Protein AF-A0A497N0E2-F1 (afdb_monomer)

pLDDT: mean 82.99, std 12.67, range [39.78, 92.75]

Mean predicted aligned error: 6.4 Å

Foldseek 3Di:
DPPDQPKDKQAADLVPPVSLVVVQVVVVVLVVVQKWKWAQDPVRDTDTDPHDDSVRRMIIITHPPPDD

Radius of gyration: 12.62 Å; Cα contacts (8 Å, |Δi|>4): 89; chains: 1; bounding box: 30×30×33 Å

Nearest PDB structures (foldseek):
  7u39-assembly3_C  TM=4.403E-01  e=1.776E+00  Streptomyces venezuelae
  5dcp-assembly1_A  TM=3.310E-01  e=6.535E+00  Homo sapiens
  5a86-assembly1_A  TM=3.631E-01  e=8.481E+00  Homo sapiens

Sequence (68 aa):
MDDSPHTIVLIWDRDDVEEVERIKKEFEEYLRKGWIAFTVTSDEKKILVYKFDPNFEKVILTPIIEGG

Structure (mmCIF, N/CA/C/O backbone):
data_AF-A0A497N0E2-F1
#
_entry.id   AF-A0A497N0E2-F1
#
loop_
_atom_site.group_PDB
_atom_site.id
_atom_site.type_symbol
_atom_site.label_atom_id
_atom_site.label_alt_id
_atom_site.label_comp_id
_atom_site.label_asym_id
_atom_site.label_entity_id
_atom_site.label_seq_id
_atom_site.pdbx_PDB_ins_code
_atom_site.Cartn_x
_atom_site.Cartn_y
_atom_site.Cartn_z
_atom_site.occupancy
_atom_site.B_iso_or_equiv
_atom_site.auth_seq_id
_atom_site.auth_comp_id
_atom_site.auth_asym_id
_atom_site.auth_atom_id
_atom_site.pdbx_PDB_model_num
ATOM 1 N N . MET A 1 1 ? 22.264 -4.962 17.078 1.00 48.12 1 MET A N 1
ATOM 2 C CA . MET A 1 1 ? 20.819 -5.198 16.889 1.00 48.12 1 MET A CA 1
ATOM 3 C C . MET A 1 1 ? 20.519 -4.666 15.509 1.00 48.12 1 MET A C 1
ATOM 5 O O . MET A 1 1 ? 20.938 -3.553 15.230 1.00 48.12 1 MET A O 1
ATOM 9 N N . ASP A 1 2 ? 20.007 -5.517 14.629 1.00 47.22 2 ASP A N 1
ATOM 10 C CA . ASP A 1 2 ? 19.824 -5.230 13.206 1.00 47.22 2 ASP A CA 1
ATOM 11 C C . ASP A 1 2 ? 18.706 -4.185 13.046 1.00 47.22 2 ASP A C 1
ATOM 13 O O . ASP A 1 2 ? 17.528 -4.523 13.010 1.00 47.22 2 ASP A O 1
ATOM 17 N N . ASP A 1 3 ? 19.079 -2.904 13.082 1.00 50.59 3 ASP A N 1
ATOM 18 C CA . ASP A 1 3 ? 18.207 -1.758 12.804 1.00 50.59 3 ASP A CA 1
ATOM 19 C C . ASP A 1 3 ? 18.064 -1.634 11.282 1.00 50.59 3 ASP A C 1
ATOM 21 O O . ASP A 1 3 ? 18.590 -0.733 10.632 1.00 50.59 3 ASP A O 1
ATOM 25 N N . SER A 1 4 ? 17.451 -2.648 10.675 1.00 59.44 4 SER A N 1
ATOM 26 C CA . SER A 1 4 ? 17.054 -2.576 9.278 1.00 59.44 4 SER A CA 1
ATOM 27 C C . SER A 1 4 ? 15.788 -1.721 9.205 1.00 59.44 4 SER A C 1
ATOM 29 O O . SER A 1 4 ? 14.827 -2.026 9.916 1.00 59.44 4 SER A O 1
ATOM 31 N N . PRO A 1 5 ? 15.719 -0.682 8.351 1.00 57.19 5 PRO A N 1
ATOM 32 C CA . PRO A 1 5 ? 14.471 0.034 8.128 1.00 57.19 5 PRO A CA 1
ATOM 33 C C . PRO A 1 5 ? 13.441 -0.987 7.642 1.00 57.19 5 PRO A C 1
ATOM 35 O O . PRO A 1 5 ? 13.585 -1.531 6.544 1.00 57.19 5 PRO A O 1
ATOM 38 N N . HIS A 1 6 ? 12.455 -1.303 8.491 1.00 71.25 6 HIS A N 1
ATOM 39 C CA . HIS A 1 6 ? 11.463 -2.356 8.266 1.00 71.25 6 HIS A CA 1
ATOM 40 C C . HIS A 1 6 ? 10.580 -1.998 7.068 1.00 71.25 6 HIS A C 1
ATOM 42 O O . HIS A 1 6 ? 9.474 -1.486 7.203 1.00 71.25 6 HIS A O 1
ATOM 48 N N . THR A 1 7 ? 11.106 -2.239 5.876 1.00 81.00 7 THR A N 1
ATOM 49 C CA . THR A 1 7 ? 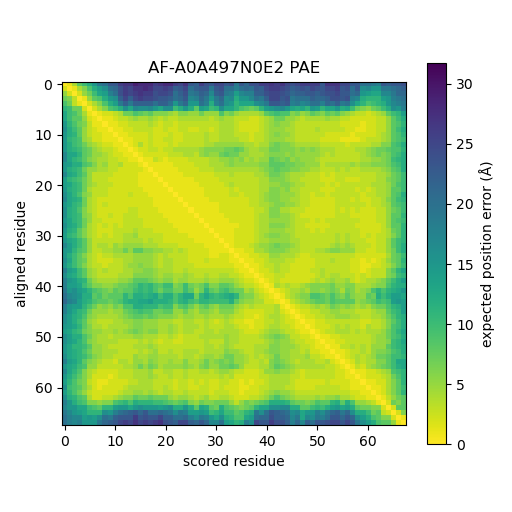10.417 -2.042 4.614 1.00 81.00 7 THR A CA 1
ATOM 50 C C . THR A 1 7 ? 9.583 -3.287 4.361 1.00 81.00 7 THR A C 1
ATOM 52 O O . THR A 1 7 ? 10.108 -4.399 4.349 1.00 81.00 7 THR A O 1
ATOM 55 N N . ILE A 1 8 ? 8.282 -3.111 4.170 1.00 87.69 8 ILE A N 1
ATOM 56 C CA . ILE A 1 8 ? 7.344 -4.205 3.934 1.00 87.69 8 ILE A CA 1
ATOM 57 C C . ILE A 1 8 ? 7.096 -4.288 2.437 1.00 87.69 8 ILE A C 1
ATOM 59 O O . ILE A 1 8 ? 6.716 -3.307 1.810 1.00 87.69 8 ILE A O 1
ATOM 63 N N . VAL A 1 9 ? 7.315 -5.453 1.841 1.00 89.19 9 VAL A N 1
ATOM 64 C CA . VAL A 1 9 ? 7.022 -5.679 0.424 1.00 89.19 9 VAL A CA 1
ATOM 65 C C . VAL A 1 9 ? 5.730 -6.478 0.343 1.00 89.19 9 VAL A C 1
ATOM 67 O O . VAL A 1 9 ? 5.681 -7.612 0.809 1.00 89.19 9 VAL A O 1
ATOM 70 N N . LEU A 1 10 ? 4.696 -5.878 -0.237 1.00 88.75 10 LEU A N 1
ATOM 71 C CA . LEU A 1 10 ? 3.424 -6.528 -0.520 1.00 88.75 10 LEU A CA 1
ATOM 72 C C . LEU A 1 10 ? 3.436 -6.963 -1.983 1.00 88.75 10 LEU A C 1
ATOM 74 O O . LEU A 1 10 ? 3.652 -6.137 -2.869 1.00 88.75 10 LEU A O 1
ATOM 78 N N . ILE A 1 11 ? 3.241 -8.254 -2.224 1.00 89.81 11 ILE A N 1
ATOM 79 C CA . ILE A 1 11 ? 3.134 -8.860 -3.555 1.00 89.81 11 ILE A CA 1
ATOM 80 C C . ILE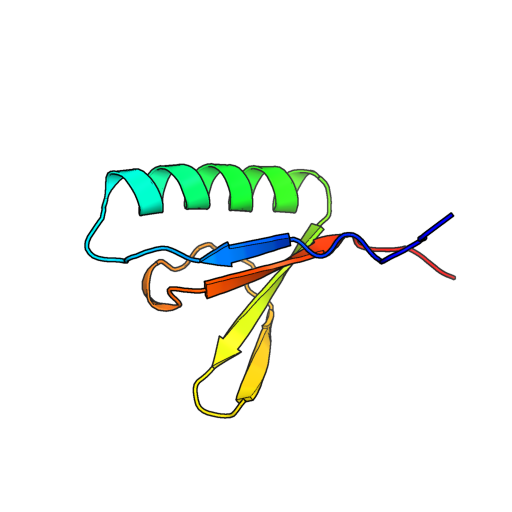 A 1 11 ? 1.832 -9.642 -3.551 1.00 89.81 11 ILE A C 1
ATOM 82 O O . ILE A 1 11 ? 1.539 -10.299 -2.553 1.00 89.81 11 ILE A O 1
ATOM 86 N N . TRP A 1 12 ? 1.065 -9.529 -4.625 1.00 91.25 12 TRP A N 1
ATOM 87 C CA . TRP A 1 12 ? -0.192 -10.244 -4.777 1.00 91.25 12 TRP A CA 1
ATOM 88 C C . TRP A 1 12 ? -0.428 -10.627 -6.221 1.00 91.25 12 TRP A C 1
ATOM 90 O O . TRP A 1 12 ? 0.049 -9.954 -7.137 1.00 91.25 12 TRP A O 1
ATOM 100 N N . ASP A 1 13 ? -1.221 -11.671 -6.402 1.00 89.00 13 ASP A N 1
ATOM 101 C CA . ASP A 1 13 ? -1.787 -12.003 -7.696 1.00 89.00 13 ASP A CA 1
ATOM 102 C C . ASP A 1 13 ? -3.078 -11.206 -7.932 1.00 89.00 13 ASP A C 1
ATOM 104 O O . ASP A 1 13 ? -3.958 -11.130 -7.077 1.00 89.00 13 ASP A O 1
ATOM 108 N N . ARG A 1 14 ? -3.194 -10.554 -9.092 1.00 87.56 14 ARG A N 1
ATOM 109 C CA . ARG A 1 14 ? -4.381 -9.749 -9.430 1.00 87.56 14 ARG A CA 1
ATOM 110 C C . ARG A 1 14 ? -5.624 -10.588 -9.756 1.00 87.56 14 ARG A C 1
ATOM 112 O O . ARG A 1 14 ? -6.720 -10.029 -9.770 1.00 87.56 14 ARG A O 1
ATOM 119 N N . ASP A 1 15 ? -5.444 -11.863 -10.097 1.00 91.19 15 ASP A N 1
ATOM 120 C CA . ASP A 1 15 ? -6.516 -12.829 -10.363 1.00 91.19 15 ASP A CA 1
ATOM 121 C C . ASP A 1 15 ? -7.089 -13.377 -9.043 1.00 91.19 15 ASP A C 1
ATOM 123 O O . ASP A 1 15 ? -8.262 -13.750 -8.977 1.00 91.19 15 ASP A O 1
ATOM 127 N N . ASP A 1 16 ? -6.303 -13.331 -7.960 1.00 92.75 16 ASP A N 1
ATOM 128 C CA . ASP A 1 16 ? -6.723 -13.737 -6.620 1.00 92.75 16 ASP A CA 1
ATOM 129 C C . ASP A 1 16 ? -7.413 -12.589 -5.862 1.00 92.75 16 ASP A C 1
ATOM 131 O O . ASP A 1 16 ? -6.803 -11.744 -5.203 1.00 92.75 16 ASP A O 1
ATOM 135 N N . VAL A 1 17 ? -8.743 -12.543 -5.971 1.00 89.88 17 VAL A N 1
ATOM 136 C CA . VAL A 1 17 ? -9.566 -11.478 -5.371 1.00 89.88 17 VAL A CA 1
ATOM 137 C C . VAL A 1 17 ? -9.414 -11.420 -3.846 1.00 89.88 17 VAL A C 1
ATOM 139 O O . VAL A 1 17 ? -9.397 -10.326 -3.277 1.00 89.88 17 VAL A O 1
ATOM 142 N N . GLU A 1 18 ? -9.281 -12.568 -3.177 1.00 92.56 18 GLU A N 1
ATOM 143 C CA . GLU A 1 18 ? -9.143 -12.627 -1.718 1.00 92.56 18 GLU A CA 1
ATOM 144 C C . GLU A 1 18 ? -7.803 -12.032 -1.263 1.00 92.56 18 GLU A C 1
ATOM 146 O O . GLU A 1 18 ? -7.753 -11.247 -0.306 1.00 92.56 18 GLU A O 1
ATOM 151 N N . GLU A 1 19 ? -6.719 -12.348 -1.975 1.00 90.56 19 GLU A N 1
ATOM 152 C CA . GLU A 1 19 ? -5.397 -11.780 -1.729 1.00 90.56 19 GLU A CA 1
ATOM 153 C C . GLU A 1 19 ? -5.371 -10.272 -2.003 1.00 90.56 19 GLU A C 1
ATOM 155 O O . GLU A 1 19 ? -4.908 -9.500 -1.156 1.00 90.56 19 GLU A O 1
ATOM 160 N N . VAL A 1 20 ? -5.959 -9.826 -3.118 1.00 90.69 20 VAL A N 1
ATOM 161 C CA . VAL A 1 20 ? -6.094 -8.400 -3.455 1.00 90.69 20 VAL A CA 1
ATOM 162 C C . VAL A 1 20 ? -6.817 -7.636 -2.345 1.00 90.69 20 VAL A C 1
ATOM 164 O O . VAL A 1 20 ? -6.360 -6.569 -1.927 1.00 90.69 20 VAL A O 1
ATOM 167 N N . GLU A 1 21 ? -7.935 -8.157 -1.834 1.00 92.31 21 GLU A N 1
ATOM 168 C CA . GLU A 1 21 ? -8.684 -7.505 -0.756 1.00 92.31 21 GLU A CA 1
ATOM 169 C C . GLU A 1 21 ? -7.903 -7.454 0.561 1.00 92.31 21 GLU A C 1
ATOM 171 O O . GLU A 1 21 ? -7.943 -6.441 1.274 1.00 92.31 21 GLU A O 1
ATOM 176 N N . ARG A 1 22 ? -7.173 -8.524 0.889 1.00 91.62 22 ARG A N 1
ATOM 177 C CA . ARG A 1 22 ? -6.335 -8.581 2.089 1.00 91.62 22 ARG A CA 1
ATOM 178 C C . ARG A 1 22 ? -5.203 -7.560 2.020 1.00 91.62 22 ARG A C 1
ATOM 180 O O . ARG A 1 22 ? -5.023 -6.776 2.952 1.00 91.62 22 ARG A O 1
ATOM 187 N N . ILE A 1 23 ? -4.491 -7.524 0.901 1.00 91.06 23 ILE A N 1
ATOM 188 C CA . ILE A 1 23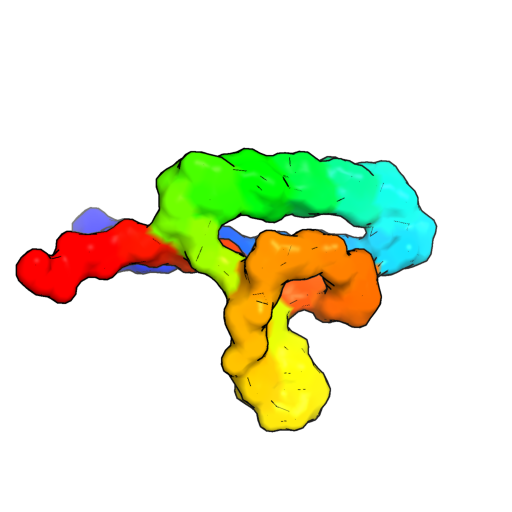 ?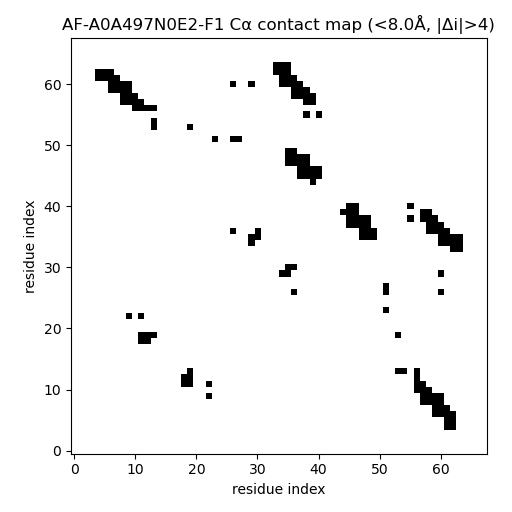 -3.352 -6.633 0.695 1.00 91.06 23 ILE A CA 1
ATOM 189 C C . ILE A 1 23 ? -3.799 -5.178 0.629 1.00 91.06 23 ILE A C 1
ATOM 191 O O . ILE A 1 23 ? -3.144 -4.305 1.198 1.00 91.06 23 ILE A O 1
ATOM 195 N N . LYS A 1 24 ? -4.951 -4.908 0.011 1.00 91.50 24 LYS A N 1
ATOM 196 C CA . LYS A 1 24 ? -5.569 -3.583 0.030 1.00 91.50 24 LYS A CA 1
ATOM 197 C C . LYS A 1 24 ? -5.816 -3.097 1.460 1.00 91.50 24 LYS A C 1
ATOM 199 O O . LYS A 1 24 ? -5.474 -1.958 1.775 1.00 91.50 24 LYS A O 1
ATOM 204 N N . LYS A 1 25 ? -6.364 -3.946 2.339 1.00 92.12 25 LYS A N 1
ATOM 205 C CA . LYS A 1 25 ? -6.566 -3.592 3.755 1.00 92.12 25 LYS A CA 1
ATOM 206 C C . LYS A 1 25 ? -5.250 -3.283 4.460 1.00 92.12 25 LYS A C 1
ATOM 208 O O . LYS A 1 25 ? -5.175 -2.269 5.151 1.00 92.12 25 LYS A O 1
ATOM 213 N N . GLU A 1 26 ? -4.226 -4.116 4.274 1.00 91.06 26 GLU A N 1
ATOM 214 C CA . GLU A 1 26 ? -2.904 -3.869 4.863 1.00 91.06 26 GLU A CA 1
ATOM 215 C C . GLU A 1 26 ? -2.312 -2.550 4.357 1.00 91.06 26 GLU A C 1
ATOM 217 O O . GLU A 1 26 ? -1.913 -1.704 5.153 1.00 91.06 26 GLU A O 1
ATOM 222 N N . PHE A 1 27 ? -2.342 -2.321 3.045 1.00 90.94 27 PHE A N 1
ATOM 223 C CA . PHE A 1 27 ? -1.895 -1.081 2.417 1.00 90.94 27 PHE A CA 1
ATOM 224 C C . PHE A 1 27 ? -2.563 0.157 3.030 1.00 90.94 27 PHE A C 1
ATOM 226 O O . PHE A 1 27 ? -1.878 1.102 3.424 1.00 90.94 27 PHE A O 1
ATOM 233 N N . GLU A 1 28 ? -3.893 0.152 3.146 1.00 91.06 28 GLU A N 1
ATOM 234 C CA . GLU A 1 28 ? -4.642 1.266 3.734 1.00 91.06 28 GLU A CA 1
ATOM 235 C C . GLU A 1 28 ? -4.317 1.459 5.222 1.00 91.06 28 GLU A C 1
ATOM 237 O O . GLU A 1 28 ? -4.229 2.595 5.695 1.00 91.06 28 GLU A O 1
ATOM 242 N N . GLU A 1 29 ? -4.107 0.372 5.967 1.00 91.56 29 GLU A N 1
ATOM 243 C CA . GLU A 1 29 ? -3.726 0.430 7.376 1.00 91.56 29 GLU A CA 1
ATOM 244 C C . GLU A 1 29 ? -2.332 1.045 7.563 1.00 91.56 29 GLU A C 1
ATOM 246 O O . GLU A 1 29 ? -2.153 1.920 8.414 1.00 91.56 29 GLU A O 1
ATOM 251 N N . TYR A 1 30 ? -1.353 0.645 6.751 1.00 89.06 30 TYR A N 1
ATOM 252 C CA . TYR A 1 30 ? -0.004 1.208 6.804 1.00 89.06 30 TYR A CA 1
ATOM 253 C C . TYR A 1 30 ? 0.019 2.677 6.379 1.00 89.06 30 TYR A C 1
ATOM 255 O O . TYR A 1 30 ? 0.614 3.498 7.080 1.00 89.06 30 TYR A O 1
ATOM 263 N N . LEU A 1 31 ? -0.690 3.055 5.311 1.00 87.25 31 LEU A N 1
ATOM 264 C CA . LEU A 1 31 ? -0.819 4.467 4.933 1.00 87.25 31 LEU A CA 1
ATOM 265 C C . LEU A 1 31 ? -1.422 5.312 6.067 1.00 87.25 31 LEU A C 1
ATOM 267 O O . LEU A 1 31 ? -0.938 6.408 6.342 1.00 87.25 31 LEU A O 1
ATOM 271 N N . ARG A 1 32 ? -2.433 4.796 6.785 1.00 88.69 32 ARG A N 1
ATOM 272 C CA . ARG A 1 32 ? -3.003 5.476 7.966 1.00 88.69 32 ARG A CA 1
ATOM 273 C C . ARG A 1 32 ? -2.016 5.613 9.122 1.00 88.69 32 ARG A C 1
ATOM 275 O O . ARG A 1 32 ? -2.109 6.580 9.870 1.00 88.69 32 ARG A O 1
ATOM 282 N N . LYS A 1 33 ? -1.075 4.677 9.268 1.00 87.06 33 LYS A N 1
ATOM 283 C CA . LYS A 1 33 ? 0.021 4.749 10.250 1.00 87.06 33 LYS A CA 1
ATOM 284 C C . LYS A 1 33 ? 1.111 5.756 9.854 1.00 87.06 33 LYS A C 1
ATOM 286 O O . LYS A 1 33 ? 2.106 5.858 10.563 1.00 87.06 33 LYS A O 1
ATOM 291 N N . GLY A 1 34 ? 0.955 6.471 8.736 1.00 87.38 34 GLY A N 1
ATOM 292 C CA . GLY A 1 34 ? 1.964 7.396 8.226 1.00 87.38 34 GLY A CA 1
ATOM 293 C C . GLY A 1 34 ? 3.096 6.686 7.490 1.00 87.38 34 GLY A C 1
ATOM 294 O O . GLY A 1 34 ? 4.227 7.152 7.515 1.00 87.38 34 GLY A O 1
ATOM 295 N N . TRP A 1 35 ? 2.828 5.534 6.873 1.00 90.44 35 TRP A N 1
ATOM 296 C CA . TRP A 1 35 ? 3.785 4.889 5.977 1.00 90.44 35 TRP A CA 1
ATOM 297 C C . TRP A 1 35 ? 3.594 5.399 4.553 1.00 90.44 35 TRP A C 1
ATOM 299 O O . TRP A 1 35 ? 2.530 5.897 4.186 1.00 90.44 35 TRP A O 1
ATOM 309 N N . ILE A 1 36 ? 4.628 5.244 3.736 1.00 89.31 36 ILE A N 1
ATOM 310 C CA . ILE A 1 36 ? 4.609 5.578 2.317 1.00 89.31 36 ILE A CA 1
ATOM 311 C C . ILE A 1 36 ? 4.680 4.290 1.514 1.00 89.31 36 ILE A C 1
ATOM 313 O O . ILE A 1 36 ? 5.556 3.460 1.752 1.0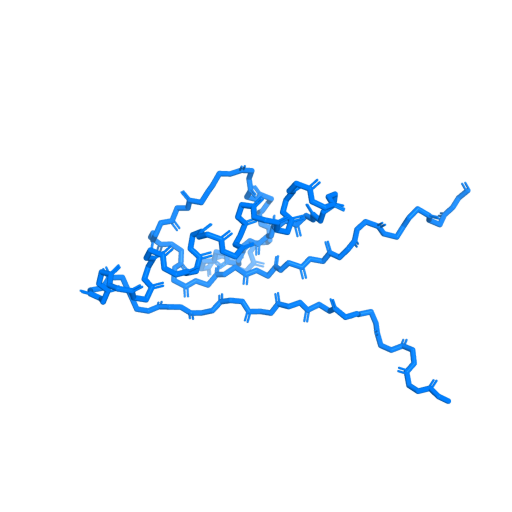0 89.31 36 ILE A O 1
ATOM 317 N N . ALA A 1 37 ? 3.805 4.158 0.521 1.00 90.44 37 ALA A N 1
ATOM 318 C CA . ALA A 1 37 ? 3.882 3.082 -0.449 1.00 90.44 37 ALA A CA 1
ATOM 319 C C . ALA A 1 37 ? 4.520 3.545 -1.764 1.00 90.44 37 ALA A C 1
ATOM 321 O O . ALA A 1 37 ? 4.253 4.643 -2.255 1.00 90.44 37 ALA A O 1
ATOM 322 N N . PHE A 1 38 ? 5.331 2.685 -2.365 1.00 89.88 38 PHE A N 1
ATOM 323 C CA . PHE A 1 38 ? 5.937 2.882 -3.671 1.00 89.88 38 PHE A CA 1
ATOM 324 C C . PHE A 1 38 ? 5.900 1.594 -4.482 1.00 89.88 38 PHE A C 1
ATOM 326 O O . PHE A 1 38 ? 6.144 0.506 -3.973 1.00 89.88 38 PHE A O 1
ATOM 333 N N . THR A 1 39 ? 5.614 1.717 -5.769 1.00 89.25 39 THR A N 1
ATOM 334 C CA . THR A 1 39 ? 5.698 0.610 -6.725 1.00 89.25 39 THR A CA 1
ATOM 335 C C . THR A 1 39 ? 6.900 0.806 -7.638 1.00 89.25 39 THR A C 1
ATOM 337 O O . THR A 1 39 ? 7.381 1.929 -7.807 1.0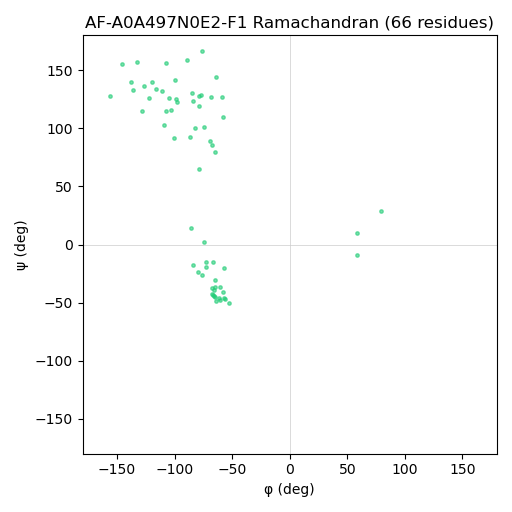0 89.25 39 THR A O 1
ATOM 340 N N . VAL A 1 40 ? 7.396 -0.286 -8.212 1.00 84.44 40 VAL A N 1
ATOM 341 C CA . VAL A 1 40 ? 8.456 -0.265 -9.221 1.00 84.44 40 VAL A CA 1
ATOM 342 C C . VAL A 1 40 ? 7.812 -0.594 -10.556 1.00 84.44 40 VAL A C 1
ATOM 344 O O . VAL A 1 40 ? 7.305 -1.694 -10.750 1.00 84.44 40 VAL A O 1
ATOM 347 N N . THR A 1 41 ? 7.820 0.373 -11.464 1.00 80.75 41 THR A N 1
ATOM 348 C CA . THR A 1 41 ? 7.330 0.165 -12.832 1.00 80.75 41 THR A CA 1
ATOM 349 C C . THR A 1 41 ? 8.337 -0.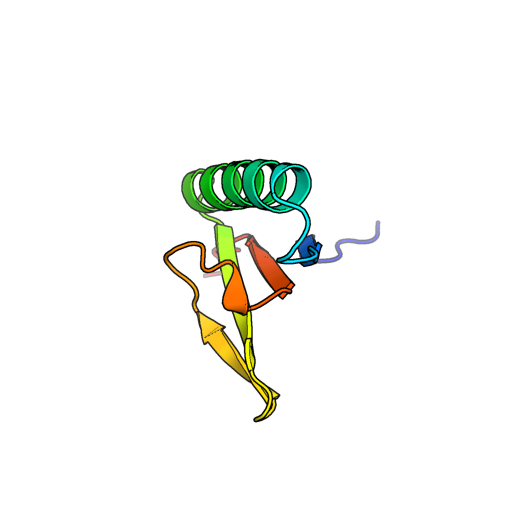621 -13.670 1.00 80.75 41 THR A C 1
ATOM 351 O O . THR A 1 41 ? 9.505 -0.733 -13.300 1.00 80.75 41 THR A O 1
ATOM 354 N N . SER A 1 42 ? 7.911 -1.124 -14.833 1.00 76.25 42 SER A N 1
ATOM 355 C CA . SER A 1 42 ? 8.784 -1.831 -15.787 1.00 76.25 42 SER A CA 1
ATOM 356 C C . SER A 1 42 ? 9.993 -1.010 -16.255 1.00 76.25 42 SER A C 1
ATOM 358 O O . SER A 1 42 ? 10.972 -1.584 -16.708 1.00 76.25 42 SER A O 1
ATOM 360 N N . ASP A 1 43 ? 9.934 0.316 -16.120 1.00 81.00 43 ASP A N 1
ATOM 361 C CA . ASP A 1 43 ? 11.024 1.255 -16.419 1.00 81.00 43 ASP A CA 1
ATOM 362 C C . ASP A 1 43 ? 11.998 1.429 -15.229 1.00 81.00 43 ASP A C 1
ATOM 364 O O . ASP A 1 43 ? 12.725 2.413 -15.153 1.00 81.00 43 ASP A O 1
ATOM 368 N N . GLU A 1 44 ? 11.928 0.541 -14.228 1.00 79.50 44 GLU A N 1
ATOM 369 C CA . GLU A 1 44 ? 12.671 0.578 -12.953 1.00 79.50 44 GLU A CA 1
ATOM 370 C C . GLU A 1 44 ? 12.444 1.850 -12.112 1.00 79.50 44 GLU A C 1
ATOM 372 O O . GLU A 1 44 ? 13.086 2.078 -11.081 1.00 79.50 44 GLU A O 1
ATOM 377 N N . LYS A 1 45 ? 11.468 2.677 -12.497 1.00 81.81 45 LYS A N 1
ATOM 378 C CA . LYS A 1 45 ? 11.103 3.891 -11.768 1.00 81.81 45 LYS A CA 1
ATOM 379 C C . LYS A 1 45 ? 10.245 3.549 -10.564 1.00 81.81 45 LYS A C 1
ATOM 381 O O . LYS A 1 45 ? 9.199 2.904 -10.695 1.00 81.81 45 LYS A O 1
ATOM 386 N N . LYS A 1 46 ? 10.675 4.051 -9.404 1.00 85.31 46 LYS A N 1
ATOM 387 C CA . LYS A 1 46 ? 9.897 4.054 -8.164 1.00 85.31 46 LYS A CA 1
ATOM 388 C C . LYS A 1 46 ? 8.875 5.181 -8.217 1.00 85.31 46 LYS A C 1
ATOM 390 O O . LYS A 1 46 ? 9.253 6.346 -8.322 1.00 85.31 46 LYS A O 1
ATOM 395 N N . ILE A 1 47 ? 7.597 4.836 -8.134 1.00 88.62 47 ILE A N 1
ATOM 396 C CA . ILE A 1 47 ? 6.498 5.804 -8.120 1.00 88.62 47 ILE A CA 1
ATOM 397 C C . ILE A 1 47 ? 5.788 5.700 -6.778 1.00 88.62 47 ILE A C 1
ATOM 399 O O . ILE A 1 47 ? 5.505 4.597 -6.314 1.00 88.62 47 ILE A O 1
ATOM 403 N N . LEU A 1 48 ? 5.509 6.848 -6.162 1.00 88.69 48 LEU A N 1
ATOM 404 C CA . LEU A 1 48 ? 4.712 6.925 -4.943 1.00 88.69 48 LEU A CA 1
ATOM 405 C C . LEU A 1 48 ? 3.260 6.561 -5.243 1.00 88.69 48 LEU A C 1
ATOM 407 O O . LEU A 1 48 ? 2.627 7.136 -6.129 1.00 88.69 48 LEU A O 1
ATOM 411 N N . VAL A 1 49 ? 2.738 5.610 -4.481 1.00 87.75 49 VAL A N 1
ATOM 412 C CA . VAL A 1 49 ? 1.386 5.088 -4.637 1.00 87.75 49 VAL A CA 1
ATOM 413 C C . VAL A 1 49 ? 0.555 5.580 -3.461 1.00 87.75 49 VAL A C 1
ATOM 415 O O . VAL A 1 49 ? 0.656 5.070 -2.351 1.00 87.75 49 VAL A O 1
ATOM 418 N N . TYR A 1 50 ? -0.279 6.588 -3.703 1.00 85.62 50 TYR A N 1
ATOM 419 C CA . TYR A 1 50 ? -1.189 7.130 -2.684 1.00 85.62 50 TYR A CA 1
ATOM 420 C C . TYR A 1 50 ? -2.500 6.344 -2.576 1.00 85.62 50 TYR A C 1
ATOM 422 O O . TYR A 1 50 ? -3.231 6.473 -1.598 1.00 85.62 50 TYR A O 1
ATOM 430 N N . LYS A 1 51 ? -2.820 5.546 -3.597 1.00 86.62 51 LYS A N 1
ATOM 431 C CA . LYS A 1 51 ? -4.049 4.762 -3.686 1.00 86.62 51 LYS A CA 1
ATOM 432 C C . LYS A 1 51 ? -3.711 3.367 -4.178 1.00 86.62 51 LYS A C 1
ATOM 434 O O . LYS A 1 51 ? -2.984 3.238 -5.155 1.00 86.62 51 LYS A O 1
ATOM 439 N N . PHE A 1 52 ? -4.259 2.355 -3.513 1.00 87.50 52 PHE A N 1
ATOM 440 C CA . PHE A 1 52 ? -4.064 0.966 -3.902 1.00 87.50 52 PHE A CA 1
ATOM 441 C C . PHE A 1 52 ? -4.553 0.743 -5.336 1.00 87.50 52 PHE A C 1
ATOM 443 O O . PHE A 1 52 ? -5.702 1.069 -5.654 1.00 87.50 52 PHE A O 1
ATOM 450 N N . ASP A 1 53 ? -3.682 0.184 -6.170 1.00 85.62 53 ASP A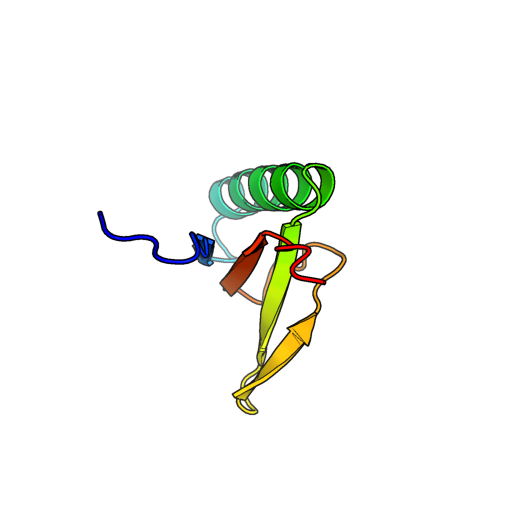 N 1
ATOM 451 C CA . ASP A 1 53 ? -3.995 -0.183 -7.543 1.00 85.62 53 ASP A CA 1
ATOM 452 C C . ASP A 1 53 ? -3.590 -1.648 -7.761 1.00 85.62 53 ASP A C 1
ATOM 454 O O . ASP A 1 53 ? -2.402 -1.972 -7.659 1.00 85.62 53 ASP A O 1
ATOM 458 N N . PRO A 1 54 ? -4.556 -2.549 -8.018 1.00 85.50 54 PRO A N 1
ATOM 459 C CA . PRO A 1 54 ? -4.282 -3.976 -8.135 1.00 85.50 54 PRO A CA 1
ATOM 460 C C . PRO A 1 54 ? -3.425 -4.322 -9.359 1.00 85.50 54 PRO A C 1
ATOM 462 O O . PRO A 1 54 ? -2.867 -5.413 -9.390 1.00 85.50 54 PRO A O 1
ATOM 465 N N . ASN A 1 55 ? -3.271 -3.414 -10.335 1.00 85.88 55 ASN A N 1
ATOM 466 C CA . ASN A 1 55 ? -2.476 -3.664 -11.540 1.00 85.88 55 ASN A CA 1
ATOM 467 C C . ASN A 1 55 ? -0.966 -3.661 -11.285 1.00 85.88 55 ASN A C 1
ATOM 469 O O . ASN A 1 55 ? -0.217 -4.081 -12.161 1.00 85.88 55 ASN A O 1
ATOM 473 N N . PHE A 1 56 ? -0.504 -3.155 -10.138 1.00 83.56 56 PHE A N 1
ATOM 474 C CA . PHE A 1 56 ? 0.927 -3.126 -9.846 1.00 83.56 56 PHE A CA 1
ATOM 475 C C . PHE A 1 56 ? 1.489 -4.489 -9.445 1.00 83.56 56 PHE A C 1
ATOM 477 O O . PHE A 1 56 ? 2.696 -4.670 -9.584 1.00 83.56 56 PHE A O 1
ATOM 484 N N . GLU A 1 57 ? 0.664 -5.393 -8.893 1.00 85.25 57 GLU A N 1
ATOM 485 C CA . GLU A 1 57 ? 1.037 -6.739 -8.386 1.00 85.25 57 GLU A CA 1
ATOM 486 C C . GLU A 1 57 ? 2.119 -6.733 -7.280 1.00 85.25 57 GLU A C 1
ATOM 488 O O . GLU A 1 57 ? 2.405 -7.743 -6.640 1.00 85.25 57 GLU A O 1
ATOM 493 N N . LYS A 1 58 ? 2.728 -5.572 -7.024 1.00 87.75 58 LYS A N 1
ATOM 494 C CA . LYS A 1 58 ? 3.779 -5.336 -6.051 1.00 87.75 58 LYS A CA 1
ATOM 495 C C . LYS A 1 58 ? 3.806 -3.873 -5.625 1.00 87.75 58 LYS A C 1
ATOM 497 O O . LYS A 1 58 ? 3.974 -2.958 -6.439 1.00 87.75 58 LYS A O 1
ATOM 502 N N . VAL A 1 59 ? 3.768 -3.653 -4.316 1.00 91.12 59 VAL A N 1
ATOM 503 C CA . VAL A 1 59 ? 4.123 -2.375 -3.697 1.00 91.12 59 VAL A CA 1
ATOM 504 C C . VAL A 1 59 ? 5.057 -2.594 -2.524 1.00 91.12 59 VAL A C 1
ATOM 506 O O . VAL A 1 59 ? 5.143 -3.663 -1.930 1.00 91.12 59 VAL A O 1
ATOM 509 N N . ILE A 1 60 ? 5.790 -1.550 -2.198 1.00 89.88 60 ILE A N 1
ATOM 510 C CA . ILE A 1 60 ? 6.759 -1.527 -1.127 1.00 89.88 60 ILE A CA 1
ATOM 511 C C . ILE A 1 60 ? 6.338 -0.409 -0.183 1.00 89.88 60 ILE A C 1
ATOM 513 O O . ILE A 1 60 ? 6.135 0.722 -0.604 1.00 89.88 60 ILE A O 1
ATOM 517 N N . LEU A 1 61 ? 6.179 -0.734 1.087 1.00 89.88 61 LEU A N 1
ATOM 518 C CA . LEU A 1 61 ? 5.799 0.162 2.161 1.00 89.88 61 LEU A CA 1
ATOM 519 C C . LEU A 1 61 ? 7.031 0.472 3.003 1.00 89.88 61 LEU A C 1
ATOM 521 O O . LEU A 1 61 ? 7.696 -0.434 3.499 1.00 89.88 61 LEU A O 1
ATOM 525 N N . THR A 1 62 ? 7.317 1.753 3.193 1.00 87.75 62 THR A N 1
ATOM 526 C CA . THR A 1 62 ? 8.367 2.228 4.097 1.00 87.75 62 THR A CA 1
ATOM 527 C C . THR A 1 62 ? 7.756 3.111 5.177 1.00 87.75 62 THR A C 1
ATOM 529 O O . THR A 1 62 ? 6.882 3.927 4.861 1.00 87.75 62 THR A O 1
ATOM 532 N N . PRO A 1 63 ? 8.202 3.005 6.438 1.00 86.69 63 PRO A N 1
ATOM 533 C CA . PRO A 1 63 ? 7.854 4.002 7.436 1.00 86.69 63 PRO A CA 1
ATOM 534 C C . PRO A 1 63 ? 8.453 5.355 7.033 1.00 86.69 63 PRO A C 1
ATOM 536 O O . PRO A 1 63 ? 9.556 5.412 6.478 1.00 86.69 63 PRO A O 1
ATOM 539 N N . ILE A 1 64 ? 7.736 6.445 7.313 1.00 77.06 64 ILE A N 1
ATOM 540 C CA . ILE A 1 64 ? 8.318 7.788 7.267 1.00 77.06 64 ILE A CA 1
ATOM 541 C C . ILE A 1 64 ? 9.202 7.911 8.504 1.00 77.06 64 ILE A C 1
ATOM 543 O O . ILE A 1 64 ? 8.708 8.091 9.613 1.00 77.06 64 ILE A O 1
ATOM 547 N N . ILE A 1 65 ? 10.511 7.754 8.329 1.00 69.38 65 ILE A N 1
ATOM 548 C CA . ILE A 1 65 ? 11.471 8.083 9.379 1.00 69.38 65 ILE A CA 1
ATOM 549 C C . ILE A 1 65 ? 11.690 9.593 9.275 1.00 69.38 65 ILE A C 1
ATOM 551 O O . ILE A 1 65 ? 12.401 10.054 8.382 1.00 69.38 65 ILE A O 1
ATOM 555 N N . GLU A 1 66 ? 11.038 10.371 10.139 1.00 52.09 66 GLU A N 1
ATOM 556 C CA . GLU A 1 66 ? 11.371 11.786 10.328 1.00 52.09 66 GLU A CA 1
ATOM 557 C C . GLU A 1 66 ? 12.761 11.869 10.978 1.00 52.09 66 GLU A C 1
ATOM 559 O O . GLU A 1 66 ? 12.911 11.870 12.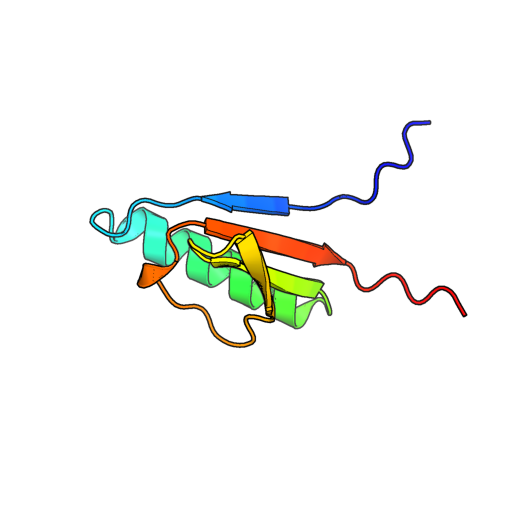196 1.00 52.09 66 GLU A O 1
ATOM 564 N N . GLY A 1 67 ? 13.804 11.840 10.149 1.00 54.28 67 GLY A N 1
ATOM 565 C CA . GLY A 1 67 ? 15.172 12.161 10.537 1.00 54.28 67 GLY A CA 1
ATOM 566 C C . GLY A 1 67 ? 15.504 13.578 10.088 1.00 54.28 67 GLY A C 1
ATOM 567 O O . GLY A 1 67 ? 15.942 13.762 8.952 1.00 54.28 67 GLY A O 1
ATOM 568 N N . GLY A 1 68 ? 15.277 14.562 10.962 1.00 39.78 68 GLY A N 1
ATOM 569 C CA . GLY A 1 68 ? 15.598 15.975 10.740 1.00 39.78 68 GLY A CA 1
ATOM 570 C C . GLY A 1 68 ? 15.197 16.855 11.909 1.00 39.78 68 GLY A C 1
ATOM 571 O O . GLY A 1 68 ? 13.976 17.032 12.090 1.00 39.78 68 GLY A O 1
#

Secondary structure (DSSP, 8-state):
-------EEEE--SS-HHHHHHHHHHHHHHHHTTEEEEEE-TTS-EEE-SS--GGGSEEEEEE-----

Solvent-accessible surface area (backbone atoms only — not comparable to full-atom values): 4190 Å² total; per-residue (Å²): 129,91,83,63,83,77,60,47,74,50,69,47,53,72,87,40,61,68,53,44,55,52,50,46,50,52,52,54,52,42,45,74,72,54,31,46,38,32,29,69,46,98,82,73,46,76,43,80,46,92,61,91,58,68,88,61,40,39,40,35,36,34,68,67,75,88,83,129